Protein AF-A0A7V5CLP5-F1 (afdb_monomer_lite)

pLDDT: mean 84.76, std 14.74, range [39.03, 96.88]

Radius of gyration: 20.84 Å; chains: 1; bounding box: 80×35×47 Å

Secondary structure (DSSP, 8-state):
-HHHHHHHHHHHHHHHHHHHHHHT-HHHHHHHHHHHHHHHHHHHHHHHHHHHSS--SSGGG--TTT-S-GGGGS-TT------S-SSEE-PPPTT--TTSEEEEEEEE-SSTTSPPEEEEEETTS-EEEEPPP-------------

Sequence (146 aa):
MKGCLITTAVLIGLFMGMTIWLARVPSVRDTMRCKTNMEEIGGALNRYSDVNGCYPANLESLKKDYLEDLSVLRCPLDKSTENSPSYIYHCPKENAKDTDVILECDRHRLYSGMPVSMLVLLKNGKFKVINPPHRKTARAPEKSLQ

Structure (mmCIF, N/CA/C/O backbone):
data_AF-A0A7V5CLP5-F1
#
_entry.id   AF-A0A7V5CLP5-F1
#
loop_
_atom_site.group_PDB
_atom_site.id
_atom_site.type_symbol
_atom_site.label_atom_id
_atom_site.label_alt_id
_atom_site.label_comp_id
_atom_site.label_asym_id
_atom_site.label_entity_id
_atom_site.label_seq_id
_atom_site.pdbx_PDB_ins_code
_atom_site.Cartn_x
_atom_site.Cartn_y
_atom_site.Cartn_z
_atom_site.occupancy
_atom_site.B_iso_or_equiv
_atom_site.auth_seq_id
_atom_site.auth_comp_id
_atom_site.auth_asym_id
_atom_site.auth_atom_id
_atom_site.pdbx_PDB_model_num
ATOM 1 N N . MET A 1 1 ? 48.444 -2.732 -17.613 1.00 62.50 1 MET A N 1
ATOM 2 C CA . MET A 1 1 ? 47.5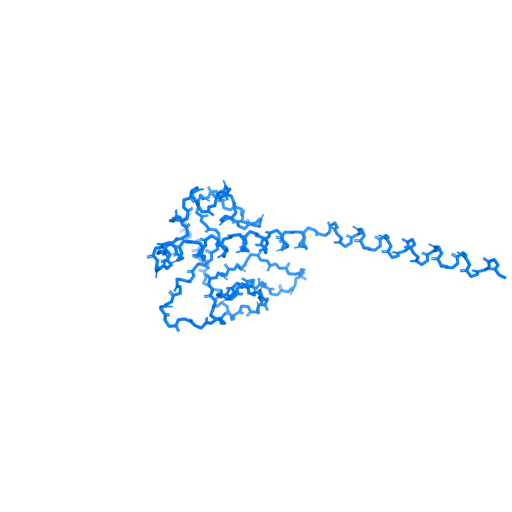15 -1.907 -16.797 1.00 62.50 1 MET A CA 1
ATOM 3 C C . MET A 1 1 ? 46.355 -1.282 -17.584 1.00 62.50 1 MET A C 1
ATOM 5 O O . MET A 1 1 ? 45.291 -1.139 -17.004 1.00 62.50 1 MET A O 1
ATOM 9 N N . LYS A 1 2 ? 46.483 -0.967 -18.886 1.00 73.31 2 LYS A N 1
ATOM 10 C CA . LYS A 1 2 ? 45.394 -0.348 -19.680 1.00 73.31 2 LYS A CA 1
ATOM 11 C C . LYS A 1 2 ? 44.160 -1.247 -19.908 1.00 73.31 2 LYS A C 1
ATOM 13 O O . LYS A 1 2 ? 43.048 -0.741 -19.937 1.00 73.31 2 LYS A O 1
ATOM 18 N N . GLY A 1 3 ? 44.340 -2.569 -20.000 1.00 76.12 3 GLY A N 1
ATOM 19 C CA . GLY A 1 3 ? 43.232 -3.512 -20.231 1.00 76.12 3 GLY A CA 1
ATOM 20 C C . GLY A 1 3 ? 42.200 -3.577 -19.096 1.00 76.12 3 GLY A C 1
ATOM 21 O O . GLY A 1 3 ? 41.012 -3.657 -19.372 1.00 76.12 3 GLY A O 1
ATOM 22 N N . CYS A 1 4 ? 42.636 -3.455 -17.835 1.00 85.69 4 CYS A N 1
ATOM 23 C CA . CYS A 1 4 ? 41.749 -3.530 -16.666 1.00 85.69 4 CYS A CA 1
ATOM 24 C C . CYS A 1 4 ? 40.776 -2.336 -16.588 1.00 85.69 4 CYS A C 1
ATOM 26 O O . CYS A 1 4 ? 39.615 -2.488 -16.218 1.00 85.69 4 CYS A O 1
ATOM 28 N N . LEU A 1 5 ? 41.238 -1.153 -17.005 1.00 87.50 5 LEU A N 1
ATOM 29 C CA . LEU A 1 5 ? 40.474 0.097 -16.954 1.00 87.50 5 LEU A CA 1
ATOM 30 C C . LEU A 1 5 ? 39.357 0.137 -18.011 1.00 87.50 5 LEU A C 1
ATOM 32 O O . LEU A 1 5 ? 38.277 0.668 -17.770 1.00 87.50 5 LEU A O 1
ATOM 36 N N . ILE A 1 6 ? 39.599 -0.474 -19.173 1.00 90.12 6 ILE A N 1
ATOM 37 C CA . ILE A 1 6 ? 38.592 -0.591 -20.234 1.00 90.12 6 ILE A CA 1
ATOM 38 C C . ILE A 1 6 ? 37.502 -1.580 -19.809 1.00 90.12 6 ILE A C 1
ATOM 40 O O . ILE A 1 6 ? 36.316 -1.282 -19.937 1.00 90.12 6 ILE A O 1
ATOM 44 N N . THR A 1 7 ? 37.882 -2.731 -19.244 1.00 91.50 7 THR A N 1
ATOM 45 C CA . THR A 1 7 ? 36.909 -3.732 -18.787 1.00 91.50 7 THR A CA 1
ATOM 46 C C . THR A 1 7 ? 36.011 -3.209 -17.670 1.00 91.50 7 THR A C 1
ATOM 48 O O . THR A 1 7 ? 34.805 -3.440 -17.712 1.00 91.50 7 THR A O 1
ATOM 51 N N . THR A 1 8 ? 36.547 -2.457 -16.703 1.00 92.88 8 THR A N 1
ATOM 52 C CA . THR A 1 8 ? 35.726 -1.879 -15.628 1.00 92.88 8 THR A CA 1
ATOM 53 C C . THR A 1 8 ? 34.760 -0.822 -16.151 1.00 92.88 8 THR A C 1
ATOM 55 O O . THR A 1 8 ? 33.591 -0.848 -15.777 1.00 92.88 8 THR A O 1
ATOM 58 N N . ALA A 1 9 ? 35.197 0.054 -17.060 1.00 93.81 9 ALA A N 1
ATOM 59 C CA . ALA A 1 9 ? 34.320 1.059 -17.662 1.00 93.81 9 ALA A CA 1
ATOM 60 C C . ALA A 1 9 ? 33.146 0.424 -18.432 1.00 93.81 9 ALA A C 1
ATOM 62 O O . ALA A 1 9 ? 32.005 0.864 -18.287 1.00 93.81 9 ALA A O 1
ATOM 63 N N . VAL A 1 10 ? 33.401 -0.647 -19.194 1.00 94.69 10 VAL A N 1
ATOM 64 C CA . VAL A 1 10 ? 32.349 -1.380 -19.920 1.00 94.69 10 VAL A CA 1
ATOM 65 C C . VAL A 1 10 ? 31.375 -2.061 -18.956 1.00 94.69 10 VAL A C 1
ATOM 67 O O . VAL A 1 10 ? 30.165 -1.950 -19.142 1.00 94.69 10 VAL A O 1
ATOM 70 N N . LEU A 1 11 ? 31.872 -2.713 -17.899 1.00 94.69 11 LEU A N 1
ATOM 71 C CA . LEU A 1 11 ? 31.016 -3.359 -16.896 1.00 94.69 11 LEU A CA 1
ATOM 72 C C . LEU A 1 11 ? 30.118 -2.350 -16.172 1.00 94.69 11 LEU A C 1
ATOM 74 O O . LEU A 1 11 ? 28.927 -2.603 -15.995 1.00 94.69 11 LEU A O 1
ATOM 78 N N . ILE A 1 12 ? 30.664 -1.188 -15.807 1.00 94.50 12 ILE A N 1
ATOM 79 C CA . ILE A 1 12 ? 29.898 -0.104 -15.183 1.00 94.50 12 ILE A CA 1
ATOM 80 C C . ILE A 1 12 ? 28.832 0.422 -16.152 1.00 94.50 12 ILE A C 1
ATOM 82 O O . ILE A 1 12 ? 27.677 0.573 -15.759 1.00 94.50 12 ILE A O 1
ATOM 86 N N . GLY A 1 13 ? 29.187 0.646 -17.422 1.00 95.06 13 GLY A N 1
ATOM 87 C CA . GLY A 1 13 ? 28.245 1.100 -18.447 1.00 95.06 13 GLY A CA 1
ATOM 88 C C . GLY A 1 13 ? 27.093 0.117 -18.678 1.00 95.06 13 GLY A C 1
ATOM 89 O O . GLY A 1 13 ? 25.935 0.530 -18.728 1.00 95.06 13 GLY A O 1
ATOM 90 N N . LEU A 1 14 ? 27.385 -1.187 -18.742 1.00 94.44 14 LEU A N 1
ATOM 91 C CA . LEU A 1 14 ? 26.364 -2.234 -18.862 1.00 94.44 14 LEU A CA 1
ATOM 92 C C . LEU A 1 14 ? 25.453 -2.287 -17.630 1.00 94.44 14 LEU A C 1
ATOM 94 O O . LEU A 1 14 ? 24.233 -2.372 -17.774 1.00 94.44 14 LEU A O 1
ATOM 98 N N . PHE A 1 15 ? 26.021 -2.183 -16.427 1.00 94.44 15 PHE A N 1
ATOM 99 C CA . PHE A 1 15 ? 25.249 -2.169 -15.184 1.00 94.44 15 PHE A CA 1
ATOM 100 C C . PHE A 1 15 ? 24.339 -0.932 -15.080 1.00 94.44 15 PHE A C 1
ATOM 102 O O . PHE A 1 15 ? 23.153 -1.051 -14.761 1.00 94.44 15 PHE A O 1
ATOM 109 N N . MET A 1 16 ? 24.852 0.257 -15.414 1.00 93.06 16 MET A N 1
ATOM 110 C CA . MET A 1 16 ? 24.049 1.485 -15.486 1.00 93.06 16 MET A CA 1
ATOM 111 C C . MET A 1 16 ? 22.944 1.375 -16.548 1.00 93.06 16 MET A C 1
ATOM 113 O O . MET A 1 16 ? 21.797 1.727 -16.282 1.00 93.06 16 MET A O 1
ATOM 117 N N . GLY A 1 17 ? 23.245 0.827 -17.729 1.00 92.00 17 GLY A N 1
ATOM 118 C CA . GLY A 1 17 ? 22.243 0.599 -18.774 1.00 92.00 17 GLY A CA 1
ATOM 119 C C . GLY A 1 17 ? 21.127 -0.352 -18.329 1.00 92.00 17 GLY A C 1
ATOM 120 O O . GLY A 1 17 ? 19.946 -0.051 -18.513 1.00 92.00 17 GLY A O 1
ATOM 121 N N . MET A 1 18 ? 21.487 -1.465 -17.680 1.00 88.19 18 MET A N 1
ATOM 122 C CA . MET A 1 18 ? 20.534 -2.456 -17.169 1.00 88.19 18 MET A CA 1
ATOM 123 C C . MET A 1 18 ? 19.631 -1.879 -16.072 1.00 88.19 18 MET A C 1
ATOM 125 O O . MET A 1 18 ? 18.416 -2.069 -16.110 1.00 88.19 18 MET A O 1
ATOM 129 N N . THR A 1 19 ? 20.195 -1.143 -15.112 1.00 84.56 19 THR A N 1
ATOM 130 C CA . THR A 1 19 ? 19.413 -0.522 -14.028 1.00 84.56 19 THR A CA 1
ATOM 131 C C . THR A 1 19 ? 18.443 0.540 -14.550 1.00 84.56 19 THR A C 1
ATOM 133 O O . THR A 1 19 ? 17.278 0.550 -14.149 1.00 84.56 19 THR A O 1
ATOM 136 N N . ILE A 1 20 ? 18.866 1.372 -15.510 1.00 84.50 20 ILE A N 1
ATOM 137 C CA . ILE A 1 20 ? 17.990 2.355 -16.168 1.00 84.50 20 ILE A CA 1
ATOM 138 C C . ILE A 1 20 ? 16.854 1.660 -16.930 1.00 84.50 20 ILE A C 1
ATOM 140 O O . ILE A 1 20 ? 15.713 2.126 -16.893 1.00 84.50 20 ILE A O 1
ATOM 144 N N . TRP A 1 21 ? 17.142 0.551 -17.615 1.00 81.56 21 TRP A N 1
ATOM 145 C CA . TRP A 1 21 ? 16.125 -0.222 -18.329 1.00 81.56 21 TRP A CA 1
ATOM 146 C C . TRP A 1 21 ? 15.080 -0.810 -17.369 1.00 81.56 21 TRP A C 1
ATOM 148 O O . TRP A 1 21 ? 13.882 -0.635 -17.595 1.00 81.56 21 TRP A O 1
ATOM 158 N N . LEU A 1 22 ? 15.512 -1.402 -16.248 1.00 76.50 22 LEU A N 1
ATOM 159 C CA . LEU A 1 22 ? 14.612 -1.931 -15.214 1.00 76.50 22 LEU A CA 1
ATOM 160 C C . LEU A 1 22 ? 13.734 -0.841 -14.581 1.00 76.50 22 LEU A C 1
ATOM 162 O O . LEU A 1 22 ? 12.539 -1.056 -14.384 1.00 76.50 22 LEU A O 1
ATOM 166 N N . ALA A 1 23 ? 14.287 0.347 -14.322 1.00 71.31 23 ALA A N 1
ATOM 167 C CA . ALA A 1 23 ? 13.534 1.474 -13.766 1.00 71.31 23 ALA A CA 1
ATOM 168 C C . ALA A 1 23 ? 12.419 1.986 -14.701 1.00 71.31 23 ALA A C 1
ATOM 170 O O . ALA A 1 23 ? 11.466 2.618 -14.243 1.00 71.31 23 ALA A O 1
ATOM 171 N N . ARG A 1 24 ? 12.511 1.710 -16.010 1.00 73.06 24 ARG A N 1
ATOM 172 C CA . ARG A 1 24 ? 11.484 2.082 -16.994 1.00 73.06 24 ARG A CA 1
ATOM 173 C C . ARG A 1 24 ? 10.381 1.043 -17.176 1.00 73.06 24 ARG A C 1
ATOM 175 O O . ARG A 1 24 ? 9.436 1.320 -17.912 1.00 73.06 24 ARG A O 1
ATOM 182 N N . VAL A 1 25 ? 10.449 -0.109 -16.508 1.00 76.19 25 VAL A N 1
ATOM 183 C CA . VAL A 1 25 ? 9.390 -1.125 -16.577 1.00 76.19 25 VAL A CA 1
ATOM 184 C C . VAL A 1 25 ? 8.138 -0.603 -15.847 1.00 76.19 25 VAL A C 1
ATOM 186 O O . VAL A 1 25 ? 8.180 -0.433 -14.625 1.00 76.19 25 VAL A O 1
ATOM 189 N N . PRO A 1 26 ? 7.003 -0.376 -16.544 1.00 75.12 26 PRO A N 1
ATOM 190 C CA . PRO A 1 26 ? 5.810 0.231 -15.943 1.00 75.12 26 PRO A CA 1
ATOM 191 C C . PRO A 1 26 ? 5.281 -0.549 -14.735 1.00 75.12 26 PRO A C 1
ATOM 193 O O . PRO A 1 26 ? 4.966 0.047 -13.712 1.00 75.12 26 PRO A O 1
ATOM 196 N N . SER A 1 27 ? 5.301 -1.886 -14.810 1.00 78.25 27 SER A N 1
ATOM 197 C CA . SER A 1 27 ? 4.833 -2.769 -13.730 1.00 78.25 27 SER A CA 1
ATOM 198 C C . SER A 1 27 ? 5.562 -2.529 -12.399 1.00 78.25 27 SER A C 1
ATOM 200 O O . SER A 1 27 ? 4.929 -2.498 -11.341 1.00 78.25 27 SER A O 1
ATOM 202 N N . VAL A 1 28 ? 6.878 -2.283 -12.436 1.00 79.44 28 VAL A N 1
ATOM 203 C CA . VAL A 1 28 ? 7.669 -2.003 -11.226 1.00 79.44 28 VAL A CA 1
ATOM 204 C C . VAL A 1 28 ? 7.280 -0.648 -10.644 1.00 79.44 28 VAL A C 1
ATOM 206 O O . VAL A 1 28 ? 7.020 -0.543 -9.446 1.00 79.44 28 VAL A O 1
ATOM 209 N N . ARG A 1 29 ? 7.182 0.382 -11.491 1.00 84.56 29 ARG A N 1
ATOM 210 C CA . ARG A 1 29 ? 6.816 1.737 -11.064 1.00 84.56 29 ARG A CA 1
ATOM 211 C C . ARG A 1 29 ? 5.418 1.786 -10.451 1.00 84.56 29 ARG A C 1
ATOM 213 O O . ARG A 1 29 ? 5.244 2.386 -9.393 1.00 84.56 29 ARG A O 1
ATOM 220 N N . ASP A 1 30 ? 4.443 1.144 -11.084 1.00 88.31 30 ASP A N 1
ATOM 221 C CA . ASP A 1 30 ? 3.054 1.162 -10.622 1.00 88.31 30 ASP A CA 1
ATOM 222 C C . ASP A 1 30 ? 2.902 0.385 -9.306 1.00 88.31 30 ASP A C 1
ATOM 224 O O . ASP A 1 30 ? 2.176 0.815 -8.412 1.00 88.31 30 ASP A O 1
ATOM 228 N N . THR A 1 31 ? 3.648 -0.713 -9.144 1.00 88.56 31 THR A N 1
ATOM 229 C CA . THR A 1 31 ? 3.721 -1.480 -7.888 1.00 88.56 31 THR A CA 1
ATOM 230 C C . THR A 1 31 ? 4.352 -0.667 -6.762 1.00 88.56 31 THR A C 1
ATOM 232 O O . THR A 1 31 ? 3.808 -0.623 -5.660 1.00 88.56 31 THR A O 1
ATOM 235 N N . MET A 1 32 ? 5.464 0.022 -7.032 1.00 89.75 32 MET A N 1
ATOM 236 C CA . MET A 1 32 ? 6.109 0.893 -6.046 1.00 89.75 32 MET A CA 1
ATOM 237 C C . MET A 1 32 ? 5.196 2.047 -5.635 1.00 89.75 32 MET A C 1
ATOM 239 O O . MET A 1 32 ? 5.057 2.317 -4.447 1.00 89.75 32 MET A O 1
ATOM 243 N N . ARG A 1 33 ? 4.510 2.676 -6.594 1.00 92.62 33 ARG A N 1
ATOM 244 C CA . ARG A 1 33 ? 3.556 3.746 -6.294 1.00 92.62 33 ARG A CA 1
ATOM 245 C C . ARG A 1 33 ? 2.356 3.236 -5.497 1.00 92.62 33 ARG A C 1
ATOM 247 O O . ARG A 1 33 ? 1.959 3.880 -4.537 1.00 92.62 33 ARG A O 1
ATOM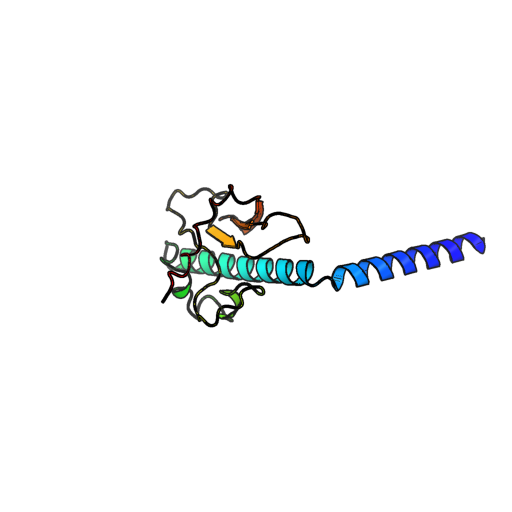 254 N N . CYS A 1 34 ? 1.821 2.062 -5.835 1.00 94.25 34 CYS A N 1
ATOM 255 C CA . CYS A 1 34 ? 0.773 1.423 -5.039 1.00 94.25 34 CYS A CA 1
ATOM 256 C C . CYS A 1 34 ? 1.233 1.166 -3.600 1.00 94.25 34 CYS A C 1
ATOM 258 O O . CYS A 1 34 ? 0.482 1.416 -2.663 1.00 94.25 34 CYS A O 1
ATOM 260 N N . LYS A 1 35 ? 2.471 0.694 -3.418 1.00 94.31 35 LYS A N 1
ATOM 261 C CA . LYS A 1 35 ? 3.054 0.483 -2.092 1.00 94.31 35 LYS A CA 1
ATOM 262 C C . LYS A 1 35 ? 3.131 1.793 -1.302 1.00 94.31 35 LYS A C 1
ATOM 264 O O . LYS A 1 35 ? 2.670 1.821 -0.170 1.00 94.31 35 LYS A O 1
ATOM 269 N N . THR A 1 36 ? 3.651 2.865 -1.901 1.00 95.19 36 THR A N 1
ATOM 270 C CA . THR A 1 36 ? 3.724 4.186 -1.254 1.00 95.19 36 THR A CA 1
ATOM 271 C C . THR A 1 36 ? 2.339 4.717 -0.884 1.00 95.19 36 THR A C 1
ATOM 273 O O . THR A 1 36 ? 2.142 5.159 0.241 1.00 95.19 36 THR A O 1
ATOM 276 N N . ASN A 1 37 ? 1.353 4.589 -1.777 1.00 95.88 37 ASN A N 1
ATOM 277 C CA . ASN A 1 37 ? -0.030 4.959 -1.472 1.00 95.88 37 ASN A CA 1
ATOM 278 C C . ASN A 1 37 ? -0.563 4.165 -0.263 1.00 95.88 37 ASN A C 1
ATOM 280 O O . ASN A 1 37 ? -1.140 4.739 0.654 1.00 95.88 37 ASN A O 1
ATOM 284 N N . MET A 1 38 ? -0.334 2.848 -0.218 1.00 96.88 38 MET A N 1
ATOM 285 C CA . MET A 1 38 ? -0.731 2.016 0.926 1.00 96.88 38 MET A CA 1
ATOM 286 C C . MET A 1 38 ? 0.009 2.402 2.219 1.00 96.88 38 MET A C 1
ATOM 288 O O . MET A 1 38 ? -0.610 2.383 3.279 1.00 96.88 38 MET A O 1
ATOM 292 N N . GLU A 1 39 ? 1.297 2.768 2.157 1.00 96.19 39 GLU A N 1
ATOM 293 C CA . GLU A 1 39 ? 2.069 3.277 3.310 1.00 96.19 39 GLU A CA 1
ATOM 294 C C . GLU A 1 39 ? 1.434 4.545 3.879 1.00 96.19 39 GLU A C 1
ATOM 296 O O . GLU A 1 39 ? 1.253 4.659 5.093 1.00 96.19 39 GLU A O 1
ATOM 301 N N . GLU A 1 40 ? 1.051 5.469 3.003 1.00 95.81 40 GLU A N 1
ATOM 302 C CA . GLU A 1 40 ? 0.420 6.726 3.388 1.00 95.81 40 GLU A CA 1
ATOM 303 C C . GLU A 1 40 ? -0.945 6.500 4.046 1.00 95.81 40 GLU A C 1
ATOM 305 O O . GLU A 1 40 ? -1.203 7.038 5.128 1.00 95.81 40 GLU A O 1
ATOM 310 N N . ILE A 1 41 ? -1.776 5.627 3.462 1.00 96.69 41 ILE A N 1
ATOM 311 C CA . ILE A 1 41 ? -3.058 5.220 4.056 1.00 96.69 41 ILE A CA 1
ATOM 312 C C . ILE A 1 41 ? -2.828 4.554 5.415 1.00 96.69 41 ILE A C 1
ATOM 314 O O . ILE A 1 41 ? -3.509 4.887 6.380 1.00 96.69 41 ILE A O 1
ATOM 318 N N . GLY A 1 42 ? -1.856 3.644 5.526 1.00 96.19 42 GLY A N 1
ATOM 319 C CA . GLY A 1 42 ? -1.505 2.995 6.791 1.00 96.19 42 GLY A CA 1
ATOM 320 C C . GLY A 1 42 ? -1.100 3.993 7.875 1.00 96.19 42 GLY A C 1
ATOM 321 O O . GLY A 1 42 ? -1.566 3.911 9.011 1.00 96.19 42 GLY A O 1
ATOM 322 N N . GLY A 1 43 ? -0.284 4.983 7.512 1.00 95.25 43 GLY A N 1
ATOM 323 C CA . GLY A 1 43 ? 0.082 6.079 8.404 1.00 95.25 43 GLY A CA 1
ATOM 324 C C . GLY A 1 43 ? -1.126 6.917 8.826 1.00 95.25 43 GLY A C 1
ATOM 325 O O . GLY A 1 43 ? -1.259 7.243 10.004 1.00 95.25 43 GLY A O 1
ATOM 326 N N . ALA A 1 44 ? -2.028 7.229 7.894 1.00 96.25 44 ALA A N 1
ATOM 327 C CA . ALA A 1 44 ? -3.259 7.965 8.177 1.00 96.25 44 ALA A CA 1
ATOM 328 C C . ALA A 1 44 ? -4.205 7.190 9.104 1.00 96.25 44 ALA A C 1
ATOM 330 O O . ALA A 1 44 ? -4.748 7.773 10.039 1.00 96.25 44 ALA A O 1
ATOM 331 N N . LEU A 1 45 ? -4.344 5.878 8.900 1.00 96.25 45 LEU A N 1
ATOM 332 C CA . LEU A 1 45 ? -5.113 4.985 9.769 1.00 96.25 45 LEU A CA 1
ATOM 333 C C . LEU A 1 45 ? -4.561 4.969 11.198 1.00 96.25 45 LEU A C 1
ATOM 335 O O . LEU A 1 45 ? -5.338 5.044 12.147 1.00 96.25 45 LEU A O 1
ATOM 339 N N . ASN A 1 46 ? -3.236 4.908 11.353 1.00 94.12 46 ASN A N 1
ATOM 340 C CA . ASN A 1 46 ? -2.606 4.949 12.672 1.00 94.12 46 ASN A CA 1
ATOM 341 C C . ASN A 1 46 ? -2.829 6.303 13.353 1.00 94.12 46 ASN A C 1
ATOM 343 O O . ASN A 1 46 ? -3.341 6.328 14.465 1.00 94.12 46 ASN A O 1
ATOM 347 N N . ARG A 1 47 ? -2.592 7.423 12.652 1.00 94.62 47 ARG A N 1
ATOM 348 C CA . ARG A 1 47 ? -2.881 8.767 13.189 1.00 94.62 47 ARG A CA 1
ATOM 349 C C . ARG A 1 47 ? -4.348 8.928 13.592 1.00 94.62 47 ARG A C 1
ATOM 351 O O . ARG A 1 47 ? -4.638 9.524 14.624 1.00 94.62 47 ARG A O 1
ATOM 358 N N . TYR A 1 48 ? -5.272 8.396 12.793 1.00 95.00 48 TYR A N 1
ATOM 359 C CA . TYR A 1 48 ? -6.695 8.398 13.124 1.00 95.00 48 TYR A CA 1
ATOM 360 C C . TYR A 1 48 ? -6.958 7.616 14.414 1.00 95.00 48 TYR A C 1
ATOM 362 O O . TYR A 1 48 ? -7.641 8.122 15.305 1.00 95.00 48 TYR A O 1
ATOM 370 N N . SER A 1 49 ? -6.401 6.409 14.535 1.00 93.25 49 SER A N 1
ATOM 371 C CA . SER A 1 49 ? -6.561 5.577 15.729 1.00 93.25 49 SER A CA 1
ATOM 372 C C . SER A 1 49 ? -5.941 6.211 16.973 1.00 93.25 49 SER A C 1
ATOM 374 O O . SER A 1 49 ? -6.527 6.103 18.046 1.00 93.25 49 SER A O 1
ATOM 376 N N . ASP A 1 50 ? -4.805 6.894 16.843 1.00 92.94 50 ASP A N 1
ATOM 377 C CA . ASP A 1 50 ? -4.132 7.562 17.962 1.00 92.94 50 ASP A CA 1
ATOM 378 C C . ASP A 1 50 ? -4.991 8.695 18.549 1.00 92.94 50 ASP A C 1
ATOM 380 O O . ASP A 1 50 ? -4.991 8.917 19.758 1.00 92.94 50 ASP A O 1
ATOM 384 N N . VAL A 1 51 ? -5.759 9.393 17.702 1.00 94.06 51 VAL A N 1
ATOM 385 C CA . VAL A 1 51 ? -6.637 10.501 18.115 1.00 94.06 51 VAL A CA 1
ATOM 386 C C . VAL A 1 51 ? -8.000 10.008 18.606 1.00 94.06 51 VAL A C 1
ATOM 388 O O . VAL A 1 51 ? -8.530 10.538 19.581 1.00 94.06 51 VAL A O 1
ATOM 391 N N . ASN A 1 52 ? -8.590 9.015 17.936 1.00 93.62 52 ASN A N 1
ATOM 392 C CA . ASN A 1 52 ? -9.975 8.591 18.187 1.00 93.62 52 ASN A CA 1
ATOM 393 C C . ASN A 1 52 ? -10.080 7.350 19.089 1.00 93.62 52 ASN A C 1
ATOM 395 O O . ASN A 1 52 ? -11.177 6.982 19.500 1.00 93.62 52 ASN A O 1
ATOM 399 N N . GLY A 1 53 ? -8.962 6.679 19.379 1.00 92.31 53 GLY A N 1
ATOM 400 C CA . GLY A 1 53 ? -8.918 5.422 20.131 1.00 92.31 53 GLY A CA 1
ATOM 401 C C . GLY A 1 53 ? -9.395 4.195 19.344 1.00 92.31 53 GLY A C 1
ATOM 402 O O . GLY A 1 53 ? -9.305 3.077 19.845 1.00 92.31 53 GLY A O 1
ATOM 403 N N . CYS A 1 54 ? -9.883 4.376 18.116 1.00 93.44 54 CYS A N 1
ATOM 404 C CA . CYS A 1 54 ? -10.327 3.301 17.238 1.00 93.44 54 CYS A CA 1
ATOM 405 C C . CYS A 1 54 ? -9.981 3.596 15.775 1.00 93.44 54 CYS A C 1
ATOM 407 O O . CYS A 1 54 ? -9.853 4.748 15.360 1.00 93.44 54 CYS A O 1
ATOM 409 N N . TYR A 1 55 ? -9.845 2.537 14.979 1.00 94.88 55 TYR A N 1
ATOM 410 C CA . TYR A 1 55 ? -9.696 2.659 13.533 1.00 94.88 55 TYR A CA 1
ATOM 411 C C . TYR A 1 55 ? -11.025 3.074 12.880 1.00 94.88 55 TYR A C 1
ATOM 413 O O . TYR A 1 55 ? -12.095 2.730 13.391 1.00 94.88 55 TYR A O 1
ATOM 421 N N . PRO A 1 56 ? -10.990 3.788 11.740 1.00 95.00 56 PRO A N 1
ATOM 422 C CA . PRO A 1 56 ? -12.211 4.218 11.077 1.00 95.00 56 PRO A CA 1
ATOM 423 C C . PRO A 1 56 ? -13.003 3.023 10.532 1.00 95.00 56 PRO A C 1
ATOM 425 O O . PRO A 1 56 ? -12.450 1.968 10.221 1.00 95.00 56 PRO A O 1
ATOM 428 N N . ALA A 1 57 ? -14.314 3.201 10.357 1.00 94.44 57 ALA A N 1
ATOM 429 C CA . ALA A 1 57 ? -15.175 2.162 9.787 1.00 94.44 57 ALA A CA 1
ATOM 430 C C . ALA A 1 57 ? -14.889 1.904 8.294 1.00 94.44 57 ALA A C 1
ATOM 432 O O . ALA A 1 57 ? -15.121 0.804 7.796 1.00 94.44 57 ALA A O 1
ATOM 433 N N . ASN A 1 58 ? -14.405 2.919 7.576 1.00 94.38 58 ASN A N 1
ATOM 434 C CA . ASN A 1 58 ? -14.104 2.871 6.148 1.00 94.38 58 ASN A CA 1
ATOM 435 C C . ASN A 1 58 ? -12.981 3.861 5.789 1.00 94.38 58 ASN A C 1
ATOM 437 O O . ASN A 1 58 ? -12.637 4.735 6.588 1.00 94.38 58 ASN A O 1
ATOM 441 N N . LEU A 1 59 ? -12.395 3.718 4.598 1.00 93.94 59 LEU A N 1
ATOM 442 C CA . LEU A 1 59 ? -11.272 4.562 4.171 1.00 93.94 59 LEU A CA 1
ATOM 443 C C . LEU A 1 59 ? -11.702 5.987 3.824 1.00 93.94 59 LEU A C 1
ATOM 445 O O . LEU A 1 59 ? -10.914 6.911 3.976 1.00 93.94 59 LEU A O 1
ATOM 449 N N . GLU A 1 60 ? -12.950 6.192 3.417 1.00 90.81 60 GLU A N 1
ATOM 450 C CA . GLU A 1 60 ? -13.521 7.506 3.110 1.00 90.81 60 GLU A CA 1
ATOM 451 C C . GLU A 1 60 ? -13.626 8.401 4.354 1.00 90.81 60 GLU A C 1
ATOM 453 O O . GLU A 1 60 ? -13.682 9.626 4.247 1.00 90.81 60 GLU A O 1
ATOM 458 N N . SER A 1 61 ? -13.614 7.800 5.547 1.00 90.19 61 SER A N 1
ATOM 459 C CA . SER A 1 61 ? -13.551 8.521 6.822 1.00 90.19 61 SER A CA 1
ATOM 460 C C . SER A 1 61 ? -12.185 9.168 7.070 1.00 90.19 61 SER A C 1
ATOM 462 O O . SER A 1 61 ? -12.087 10.063 7.915 1.00 90.19 61 SER A O 1
ATOM 464 N N . LEU A 1 62 ? -11.143 8.764 6.332 1.00 89.19 62 LEU A N 1
ATOM 465 C CA . LEU A 1 62 ? -9.864 9.469 6.285 1.00 89.19 62 LEU A CA 1
ATOM 466 C C . LEU A 1 62 ? -10.060 10.758 5.477 1.00 89.19 62 LEU A C 1
ATOM 468 O O . LEU A 1 62 ? -9.786 10.835 4.281 1.00 89.19 62 LEU A O 1
ATOM 472 N N . LYS A 1 63 ? -10.608 11.776 6.146 1.00 78.88 63 LYS A N 1
ATOM 473 C CA . LYS A 1 63 ? -10.768 13.128 5.603 1.00 78.88 63 LYS A CA 1
ATOM 474 C C . LYS A 1 63 ? -9.403 13.741 5.270 1.00 78.88 63 LYS A C 1
ATOM 476 O O . LYS A 1 63 ? -8.354 13.220 5.655 1.00 78.88 63 LYS A O 1
ATOM 481 N N . LYS A 1 64 ? -9.442 14.927 4.653 1.00 76.00 64 LYS A N 1
ATOM 482 C CA . LYS A 1 64 ? -8.258 15.766 4.401 1.00 76.00 64 LYS A CA 1
ATOM 483 C C . LYS A 1 64 ? -7.384 16.018 5.639 1.00 76.00 64 LYS A C 1
ATOM 485 O O . LYS A 1 64 ? -6.212 16.329 5.500 1.00 76.00 64 LYS A O 1
ATOM 490 N N . ASP A 1 65 ? -7.942 15.848 6.835 1.00 83.38 65 ASP A N 1
ATOM 491 C CA . ASP A 1 65 ? -7.229 15.997 8.106 1.00 83.38 65 ASP A CA 1
ATOM 492 C C . ASP A 1 65 ? -6.163 14.905 8.332 1.00 83.38 65 ASP A C 1
ATOM 494 O O . ASP A 1 65 ? -5.220 15.115 9.091 1.00 83.38 65 ASP A O 1
ATOM 498 N N . TYR A 1 66 ? -6.295 13.741 7.683 1.00 90.00 66 TYR A N 1
ATOM 499 C CA . TYR A 1 66 ? -5.361 12.615 7.825 1.00 90.00 66 TYR A CA 1
ATOM 500 C C . TYR A 1 66 ? -4.635 12.256 6.525 1.00 90.00 66 TYR A C 1
ATOM 502 O O . TYR A 1 66 ? -3.554 11.665 6.597 1.00 90.00 66 TYR A O 1
ATOM 510 N N . LEU A 1 67 ? -5.207 12.606 5.368 1.00 92.06 67 LEU A N 1
ATOM 511 C CA . LEU A 1 67 ? -4.634 12.405 4.035 1.00 92.06 67 LEU A CA 1
ATOM 512 C C . LEU A 1 67 ? -4.619 13.727 3.266 1.00 92.06 67 LEU A C 1
ATOM 514 O O . LEU A 1 67 ? -5.676 14.295 3.001 1.00 92.06 67 LEU A O 1
ATOM 518 N N . GLU A 1 68 ? -3.439 14.192 2.862 1.00 89.88 68 GLU A N 1
ATOM 519 C CA . GLU A 1 68 ? -3.312 15.431 2.083 1.00 89.88 68 GLU A CA 1
ATOM 520 C C . GLU A 1 68 ? -3.886 15.264 0.669 1.00 89.88 68 GLU A C 1
ATOM 522 O O . GLU A 1 68 ? -4.595 16.141 0.164 1.00 89.88 68 GLU A O 1
ATOM 527 N N . ASP A 1 69 ? -3.629 14.107 0.055 1.00 91.31 69 ASP A N 1
ATOM 528 C CA . ASP A 1 69 ? -4.107 13.753 -1.275 1.00 91.31 69 ASP A CA 1
ATOM 529 C C . ASP A 1 69 ? -5.051 12.545 -1.217 1.00 91.31 69 ASP A C 1
ATOM 531 O O . ASP A 1 69 ? -4.642 11.420 -0.958 1.00 91.31 69 ASP A O 1
ATOM 535 N N . LEU A 1 70 ? -6.335 12.747 -1.527 1.00 90.62 70 LEU A N 1
ATOM 536 C CA . LEU A 1 70 ? -7.314 11.654 -1.581 1.00 90.62 70 LEU A CA 1
ATOM 537 C C . LEU A 1 70 ? -7.089 10.706 -2.771 1.00 90.62 70 LEU A C 1
ATOM 539 O O . LEU A 1 70 ? -7.633 9.600 -2.777 1.00 90.62 70 LEU A O 1
ATOM 543 N N . SER A 1 71 ? -6.278 11.091 -3.764 1.00 90.81 71 SER A N 1
ATOM 544 C CA . SER A 1 71 ? -5.927 10.217 -4.888 1.00 90.81 71 SER A CA 1
ATOM 545 C C . SER A 1 71 ? -5.155 8.972 -4.437 1.00 90.81 71 SER A C 1
ATOM 547 O O . SER A 1 71 ? -5.202 7.939 -5.109 1.00 90.81 71 SER A O 1
ATOM 549 N N . VAL A 1 72 ? -4.523 9.022 -3.257 1.00 94.00 72 VAL A N 1
ATOM 550 C CA . VAL A 1 72 ? -3.773 7.896 -2.685 1.00 94.00 72 VAL A CA 1
ATOM 551 C C . VAL A 1 72 ? -4.675 6.733 -2.307 1.00 94.00 72 VAL A C 1
ATOM 553 O O . VAL A 1 72 ? -4.213 5.599 -2.345 1.00 94.00 72 VAL A O 1
ATOM 556 N N . LEU A 1 73 ? -5.973 6.976 -2.067 1.00 94.44 73 LEU A N 1
ATOM 557 C CA . LEU A 1 73 ? -6.996 5.939 -1.869 1.00 94.44 73 LEU A CA 1
ATOM 558 C C . LEU A 1 73 ? -7.226 5.086 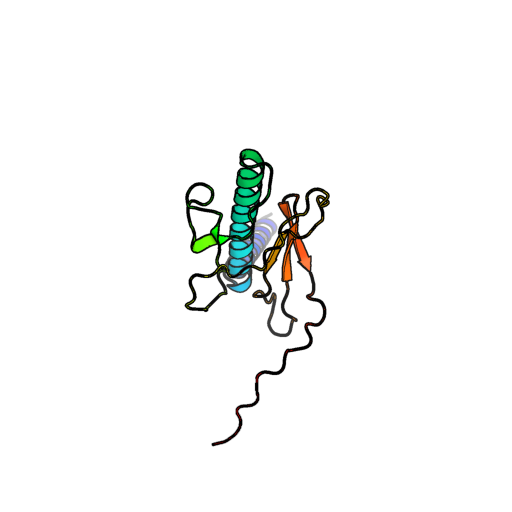-3.119 1.00 94.44 73 LEU A C 1
ATOM 560 O O . LEU A 1 73 ? -7.928 4.074 -3.057 1.00 94.44 73 LEU A O 1
ATOM 564 N N . ARG A 1 74 ? -6.605 5.446 -4.246 1.00 93.94 74 ARG A N 1
ATOM 565 C CA . ARG A 1 74 ? -6.697 4.708 -5.496 1.00 93.94 74 ARG A CA 1
ATOM 566 C C . ARG A 1 74 ? -5.389 4.020 -5.856 1.00 93.94 74 ARG A C 1
ATOM 568 O O . ARG A 1 74 ? -4.286 4.536 -5.661 1.00 93.94 74 ARG A O 1
ATOM 575 N N . CYS A 1 75 ? -5.528 2.818 -6.402 1.00 93.69 75 CYS A N 1
ATOM 576 C CA . CYS A 1 75 ? -4.411 2.083 -6.973 1.00 93.69 75 CYS A CA 1
ATOM 577 C C . CYS A 1 75 ? -4.040 2.724 -8.323 1.00 93.69 75 CYS A C 1
ATOM 579 O O . CYS A 1 75 ? -4.938 2.979 -9.124 1.00 93.69 75 CYS A O 1
ATOM 581 N N . PRO A 1 76 ? -2.748 2.913 -8.649 1.00 92.12 76 PRO A N 1
ATOM 582 C CA . PRO A 1 76 ? -2.322 3.451 -9.948 1.00 92.12 76 PRO A CA 1
ATOM 583 C C . PRO A 1 76 ? -2.787 2.635 -11.165 1.00 92.12 76 PRO A C 1
ATOM 585 O O . PRO A 1 76 ? -2.840 3.156 -12.276 1.00 92.12 76 PRO A O 1
ATOM 588 N N . LEU A 1 77 ? -3.102 1.350 -10.964 1.00 90.62 77 LEU A N 1
ATOM 589 C CA . LEU A 1 77 ? -3.630 0.452 -11.995 1.00 90.62 77 LEU A CA 1
ATOM 590 C C . LEU A 1 77 ? -5.162 0.387 -12.013 1.00 90.62 77 LEU A C 1
ATOM 592 O O . LEU A 1 77 ? -5.734 -0.325 -12.843 1.00 90.62 77 LEU A O 1
ATOM 596 N N . ASP A 1 78 ? -5.843 1.093 -11.111 1.00 90.56 78 ASP A N 1
ATOM 597 C CA . ASP A 1 78 ? -7.291 1.201 -11.158 1.00 90.56 78 ASP A CA 1
ATOM 598 C C . ASP A 1 78 ? -7.726 2.139 -12.287 1.00 90.56 78 ASP A C 1
ATOM 600 O O . ASP A 1 78 ? -7.343 3.303 -12.347 1.00 90.56 78 ASP A O 1
ATOM 604 N N . LYS A 1 79 ? -8.542 1.600 -13.193 1.00 87.38 79 LYS A N 1
ATOM 605 C CA . LYS A 1 79 ? -9.111 2.320 -14.336 1.00 87.38 79 LYS A CA 1
ATOM 606 C C . LYS A 1 79 ? -10.592 2.643 -14.146 1.00 87.38 79 LYS A C 1
ATOM 608 O O . LYS A 1 79 ? -11.221 3.109 -15.093 1.00 87.38 79 LYS A O 1
ATOM 613 N N . SER A 1 80 ? -11.177 2.343 -12.982 1.00 85.94 80 SER A N 1
ATOM 614 C CA . SER A 1 80 ? -12.581 2.665 -12.736 1.00 85.94 80 SER A CA 1
ATOM 615 C C . SER A 1 80 ? -12.781 4.184 -12.728 1.00 85.94 80 SER A C 1
ATOM 617 O O . SER A 1 80 ? -11.911 4.955 -12.321 1.00 85.94 80 SER A O 1
ATOM 619 N N . THR A 1 81 ? -13.944 4.635 -13.176 1.00 80.25 81 THR A N 1
ATOM 620 C CA . THR A 1 81 ? -14.337 6.049 -13.102 1.00 80.25 81 THR A CA 1
ATOM 621 C C . THR A 1 81 ? -14.979 6.401 -11.761 1.00 80.25 81 THR A C 1
ATOM 623 O O . THR A 1 81 ? -15.367 7.543 -11.546 1.00 80.25 81 THR A O 1
ATOM 626 N N . GLU A 1 82 ? -15.115 5.423 -10.866 1.00 81.75 82 GLU A N 1
ATOM 627 C CA . GLU A 1 82 ? -15.694 5.610 -9.542 1.00 81.75 82 GLU A CA 1
ATOM 628 C C . GLU A 1 82 ? -14.694 6.306 -8.616 1.00 81.75 82 GLU A C 1
ATOM 630 O O . GLU A 1 82 ? -13.509 5.977 -8.598 1.00 81.75 82 GLU A O 1
ATOM 635 N N . ASN A 1 83 ? -15.179 7.257 -7.817 1.00 78.56 83 ASN A N 1
ATOM 636 C CA . ASN A 1 83 ? -14.378 7.964 -6.812 1.00 78.56 83 ASN A CA 1
ATOM 637 C C . ASN A 1 83 ? -14.277 7.185 -5.488 1.00 78.56 83 ASN A C 1
ATOM 639 O O . ASN A 1 83 ? -14.145 7.784 -4.424 1.00 78.56 83 ASN A O 1
ATOM 643 N N . SER A 1 84 ? -14.372 5.858 -5.549 1.00 86.50 84 SER A N 1
ATOM 644 C CA . SER A 1 84 ? -14.254 4.961 -4.404 1.00 86.50 84 SER A CA 1
ATOM 645 C C . SER A 1 84 ? -12.800 4.497 -4.215 1.00 86.50 84 SER A C 1
ATOM 647 O O . SER A 1 84 ? -12.024 4.457 -5.180 1.00 86.50 84 SER A O 1
ATOM 649 N N . PRO A 1 85 ? -12.394 4.149 -2.980 1.00 92.69 85 PRO A N 1
ATOM 650 C CA . PRO A 1 85 ? -11.095 3.548 -2.721 1.00 92.69 85 PRO A CA 1
ATOM 651 C C . PRO A 1 85 ? -10.908 2.250 -3.515 1.00 92.69 85 PRO A C 1
ATOM 653 O O . PRO A 1 85 ? -11.788 1.392 -3.558 1.00 92.69 85 PRO A O 1
ATOM 656 N N . SER A 1 86 ? -9.734 2.070 -4.121 1.00 93.81 86 SER A N 1
ATOM 657 C CA . SER A 1 86 ? -9.428 0.861 -4.904 1.00 93.81 86 SER A CA 1
ATOM 658 C C . SER A 1 86 ? -8.968 -0.322 -4.047 1.00 93.81 86 SER A C 1
ATOM 660 O O . SER A 1 86 ? -8.816 -1.422 -4.583 1.00 93.81 86 SER A O 1
ATOM 662 N N . TYR A 1 87 ? -8.674 -0.079 -2.768 1.00 94.81 87 TYR A N 1
ATOM 663 C CA . TYR A 1 87 ? -8.107 -1.043 -1.826 1.00 94.81 87 TYR A CA 1
ATOM 664 C C . TYR A 1 87 ? -9.195 -1.734 -1.014 1.00 94.81 87 TYR A C 1
ATOM 666 O O . TYR A 1 87 ? -10.192 -1.119 -0.639 1.00 94.81 87 TYR A O 1
ATOM 674 N N . ILE A 1 88 ? -8.961 -2.998 -0.672 1.00 95.12 88 ILE A N 1
ATOM 675 C CA . ILE A 1 88 ? -9.802 -3.712 0.287 1.00 95.12 88 ILE A CA 1
ATOM 676 C C . ILE A 1 88 ? -9.290 -3.363 1.682 1.00 95.12 88 ILE A C 1
ATOM 678 O O . ILE A 1 88 ? -8.137 -3.644 2.005 1.00 95.12 88 ILE A O 1
ATOM 682 N N . TYR A 1 89 ? -10.134 -2.727 2.490 1.00 96.56 89 TYR A N 1
ATOM 683 C CA . TYR A 1 89 ? -9.809 -2.348 3.860 1.00 96.56 89 TYR A CA 1
ATOM 684 C C . TYR A 1 89 ? -10.368 -3.351 4.864 1.00 96.56 89 TYR A C 1
ATOM 686 O O . TYR A 1 89 ? -11.547 -3.706 4.825 1.00 96.56 89 TYR A O 1
ATOM 694 N N . HIS A 1 90 ? -9.515 -3.766 5.796 1.00 95.94 90 HIS A N 1
ATOM 695 C CA . HIS A 1 90 ? -9.884 -4.608 6.921 1.00 95.94 90 HIS A CA 1
ATOM 696 C C . HIS A 1 90 ? -9.726 -3.803 8.205 1.00 95.94 90 HIS A C 1
ATOM 698 O O . HIS A 1 90 ? -8.611 -3.566 8.666 1.00 95.94 90 HIS A O 1
ATOM 704 N N . CYS A 1 91 ? -10.856 -3.382 8.777 1.00 95.00 91 CYS A N 1
ATOM 705 C CA . CYS A 1 91 ? -10.877 -2.670 10.049 1.00 95.00 91 CYS A CA 1
ATOM 706 C C . CYS A 1 91 ? -10.256 -3.553 11.153 1.00 95.00 91 CYS A C 1
ATOM 708 O O . CYS A 1 91 ? -10.780 -4.644 11.423 1.00 95.00 91 CYS A O 1
ATOM 710 N N . PRO A 1 92 ? -9.137 -3.135 11.776 1.00 93.88 92 PRO A N 1
ATOM 711 C CA . PRO A 1 92 ? -8.514 -3.898 12.847 1.00 93.88 92 PRO A CA 1
ATOM 712 C C . PRO A 1 92 ? -9.443 -3.992 14.058 1.00 93.88 92 PRO A C 1
ATOM 714 O O . PRO A 1 92 ? -9.987 -2.994 14.523 1.00 93.88 92 PRO A O 1
ATOM 717 N N . LYS A 1 93 ? -9.586 -5.197 14.610 1.00 90.38 93 LYS A N 1
ATOM 718 C CA . LYS A 1 93 ? -10.235 -5.397 15.913 1.00 90.38 93 LYS A CA 1
ATOM 719 C C . LYS A 1 93 ? -9.336 -4.857 17.031 1.00 90.38 93 LYS A C 1
ATOM 721 O O . LYS A 1 93 ? -8.121 -4.796 16.863 1.00 90.38 93 LYS A O 1
ATOM 726 N N . GLU A 1 94 ? -9.901 -4.571 18.202 1.00 85.31 94 GLU A N 1
ATOM 727 C CA . GLU A 1 94 ? -9.132 -4.110 19.377 1.00 85.31 94 GLU A CA 1
ATOM 728 C C . GLU A 1 94 ? -7.960 -5.050 19.721 1.00 85.31 94 GLU A C 1
ATOM 730 O O . GLU A 1 94 ? -6.846 -4.605 19.976 1.00 85.31 94 GLU A O 1
ATOM 735 N N . ASN A 1 95 ? -8.180 -6.364 19.601 1.00 88.56 95 ASN A N 1
ATOM 736 C CA . ASN A 1 95 ? -7.168 -7.399 19.843 1.00 88.56 95 ASN A CA 1
ATOM 737 C C . ASN A 1 95 ? -6.412 -7.836 18.571 1.00 88.56 95 ASN A C 1
ATOM 739 O O . ASN A 1 95 ? -5.861 -8.939 18.529 1.00 88.56 95 ASN A O 1
ATOM 743 N N . ALA A 1 96 ? -6.428 -7.022 17.509 1.00 91.50 96 ALA A N 1
ATOM 744 C CA . ALA A 1 96 ? -5.726 -7.335 16.268 1.00 91.50 96 ALA A CA 1
ATOM 745 C C . ALA A 1 96 ? -4.214 -7.390 16.497 1.00 91.50 96 ALA A C 1
ATOM 747 O O . ALA A 1 96 ? -3.619 -6.480 17.088 1.00 91.50 96 ALA A O 1
ATOM 748 N N . LYS A 1 97 ? -3.593 -8.449 15.981 1.00 94.81 97 LYS A N 1
ATOM 749 C CA . LYS A 1 97 ? -2.150 -8.662 16.044 1.00 94.81 97 LYS A CA 1
ATOM 750 C C . LYS A 1 97 ? -1.445 -7.731 15.065 1.00 94.81 97 LYS A C 1
ATOM 752 O O . LYS A 1 97 ? -1.971 -7.374 14.016 1.00 94.81 97 LYS A O 1
ATOM 757 N N . ASP A 1 98 ? -0.185 -7.439 15.350 1.00 93.50 98 ASP A N 1
ATOM 758 C CA . ASP A 1 98 ? 0.703 -6.657 14.479 1.00 93.50 98 ASP A CA 1
ATOM 759 C C . ASP A 1 98 ? 0.851 -7.226 13.062 1.00 93.50 98 ASP A C 1
ATOM 761 O O . ASP A 1 98 ? 1.204 -6.517 12.120 1.00 93.50 98 ASP A O 1
ATOM 765 N N . THR A 1 99 ? 0.602 -8.525 12.909 1.00 94.88 99 THR A N 1
ATOM 766 C CA . THR A 1 99 ? 0.674 -9.249 11.640 1.00 94.88 99 THR A CA 1
ATOM 767 C C . THR A 1 99 ? -0.650 -9.325 10.893 1.00 94.88 99 THR A C 1
ATOM 769 O O . THR A 1 99 ? -0.682 -9.954 9.837 1.00 94.88 99 THR A O 1
ATOM 772 N N . ASP A 1 100 ? -1.727 -8.764 11.438 1.00 94.94 100 ASP A N 1
ATOM 773 C CA . ASP A 1 100 ? -3.032 -8.791 10.787 1.00 94.94 100 ASP A CA 1
ATOM 774 C C . ASP A 1 100 ? -3.026 -7.856 9.576 1.00 94.94 100 ASP A C 1
ATOM 776 O O . ASP A 1 100 ? -2.402 -6.791 9.590 1.00 94.94 100 ASP A O 1
ATOM 780 N N . VAL A 1 101 ? -3.689 -8.289 8.505 1.00 95.62 101 VAL A N 1
ATOM 781 C CA . VAL A 1 101 ? -3.812 -7.525 7.261 1.00 95.62 101 VAL A CA 1
ATOM 782 C C . VAL A 1 101 ? -4.807 -6.391 7.473 1.00 95.62 101 VAL A C 1
ATOM 784 O O . VAL A 1 101 ? -5.898 -6.623 7.988 1.00 95.62 101 VAL A O 1
ATOM 787 N N . ILE A 1 102 ? -4.429 -5.182 7.059 1.00 96.69 102 ILE A N 1
ATOM 788 C CA . ILE A 1 102 ? -5.275 -3.985 7.155 1.00 96.69 102 ILE A CA 1
ATOM 789 C C . ILE A 1 102 ? -5.659 -3.427 5.785 1.00 96.69 102 ILE A C 1
ATOM 791 O O . ILE A 1 102 ? -6.733 -2.849 5.648 1.00 96.69 102 ILE A O 1
ATOM 795 N N . LEU A 1 103 ? -4.826 -3.629 4.759 1.00 96.88 103 LEU A N 1
ATOM 796 C CA . LEU A 1 103 ? -5.133 -3.261 3.375 1.00 96.88 103 LEU A CA 1
ATOM 797 C C . LEU A 1 103 ? -4.679 -4.349 2.410 1.00 96.88 103 LEU A C 1
ATOM 799 O O . LEU A 1 103 ? -3.585 -4.896 2.567 1.00 96.88 103 LEU A O 1
ATOM 803 N N . GLU A 1 104 ? -5.465 -4.565 1.359 1.00 95.56 104 GLU A N 1
ATOM 804 C CA . GLU A 1 104 ? -5.120 -5.430 0.231 1.00 95.56 104 GLU A CA 1
ATOM 805 C C . GLU A 1 104 ? -5.290 -4.702 -1.109 1.00 95.56 104 GLU A C 1
ATOM 807 O O . GLU A 1 104 ? -6.203 -3.892 -1.298 1.00 95.56 104 GLU A O 1
ATOM 812 N N . CYS A 1 105 ? -4.423 -5.030 -2.068 1.00 94.06 105 CYS A N 1
ATOM 813 C CA . CYS A 1 105 ? -4.538 -4.625 -3.466 1.00 94.06 105 CYS A CA 1
ATOM 814 C C . CYS A 1 105 ? -4.315 -5.832 -4.384 1.00 94.06 105 CYS A C 1
ATOM 816 O O . CYS A 1 105 ? -3.244 -6.441 -4.365 1.00 94.06 105 CYS A O 1
ATOM 818 N N . ASP A 1 106 ? -5.300 -6.151 -5.225 1.00 91.38 106 ASP A N 1
ATOM 819 C CA . ASP A 1 106 ? -5.307 -7.294 -6.150 1.00 91.38 106 ASP A CA 1
ATOM 820 C C . ASP A 1 106 ? -5.136 -6.881 -7.625 1.00 91.38 106 ASP A C 1
ATOM 822 O O . ASP A 1 106 ? -5.481 -7.620 -8.544 1.00 91.38 106 ASP A O 1
ATOM 826 N N . ARG A 1 107 ? -4.606 -5.684 -7.888 1.00 89.50 107 ARG A N 1
ATOM 827 C CA . ARG A 1 107 ? -4.533 -5.132 -9.254 1.00 89.50 107 ARG A CA 1
ATOM 828 C C . ARG A 1 107 ? -3.180 -5.321 -9.934 1.00 89.50 107 ARG A C 1
ATOM 830 O O . ARG A 1 107 ? -3.022 -4.952 -11.096 1.00 89.50 107 ARG A O 1
ATOM 837 N N . HIS A 1 108 ? -2.211 -5.922 -9.246 1.00 85.00 108 HIS A N 1
ATOM 838 C CA . HIS A 1 108 ? -0.836 -6.036 -9.726 1.00 85.00 108 HIS A CA 1
ATOM 839 C C . HIS A 1 108 ? -0.547 -7.416 -10.323 1.00 85.00 108 HIS A C 1
ATOM 841 O O . HIS A 1 108 ? -0.894 -8.456 -9.767 1.00 85.00 108 HIS A O 1
ATOM 847 N N . ARG A 1 109 ? 0.134 -7.431 -11.473 1.00 79.56 109 ARG A N 1
ATOM 848 C CA . ARG A 1 109 ? 0.739 -8.633 -12.064 1.00 79.56 109 ARG A CA 1
ATOM 849 C C . ARG A 1 109 ? 2.222 -8.370 -12.264 1.00 79.56 109 ARG A C 1
ATOM 851 O O . ARG A 1 109 ? 2.592 -7.439 -12.978 1.00 79.56 109 ARG A O 1
ATOM 858 N N . LEU A 1 110 ? 3.063 -9.204 -11.657 1.00 68.56 110 LEU A N 1
ATOM 859 C CA . LEU A 1 110 ? 4.516 -9.049 -11.750 1.00 68.56 110 LEU A CA 1
ATOM 860 C C . LEU A 1 110 ? 5.033 -9.297 -13.179 1.00 68.56 110 LEU A C 1
ATOM 862 O O . LEU A 1 110 ? 5.960 -8.619 -13.612 1.00 68.56 110 LEU A O 1
ATOM 866 N N . TYR A 1 111 ? 4.414 -10.215 -13.934 1.00 68.12 111 TYR A N 1
ATOM 867 C CA . TYR A 1 111 ? 4.746 -10.468 -15.342 1.00 68.12 111 TYR A CA 1
ATOM 868 C C . TYR A 1 111 ? 3.571 -11.092 -16.114 1.00 68.12 111 TYR A C 1
ATOM 870 O O . TYR A 1 111 ? 2.636 -11.634 -15.515 1.00 68.12 111 TYR A O 1
ATOM 878 N N . SER A 1 112 ? 3.610 -11.034 -17.449 1.00 64.50 112 SER A N 1
ATOM 879 C CA . SER A 1 112 ? 2.640 -11.710 -18.317 1.00 64.50 112 SER A CA 1
ATOM 880 C C . SER A 1 112 ? 2.717 -13.231 -18.126 1.00 64.50 112 SER A C 1
ATOM 882 O O . SER A 1 112 ? 3.769 -13.839 -18.272 1.00 64.50 112 SER A O 1
ATOM 884 N N . GLY A 1 113 ? 1.593 -13.853 -17.767 1.00 67.31 113 GLY A N 1
ATOM 885 C CA . GLY A 1 113 ? 1.512 -15.296 -17.503 1.00 67.31 113 GLY A CA 1
ATOM 886 C C . GLY A 1 113 ? 1.611 -15.692 -16.027 1.00 67.31 113 GLY A C 1
ATOM 887 O O . GLY A 1 113 ? 1.306 -16.835 -15.700 1.00 67.31 113 GLY A O 1
ATOM 888 N N . MET A 1 114 ? 1.947 -14.765 -15.121 1.00 68.50 114 MET A N 1
ATOM 889 C CA . MET A 1 114 ? 1.811 -15.006 -13.682 1.00 68.50 114 MET A CA 1
ATOM 890 C C . MET A 1 114 ? 0.386 -14.708 -13.190 1.00 68.50 114 MET A C 1
ATOM 892 O O . MET A 1 114 ? -0.286 -13.821 -13.738 1.00 68.50 114 MET A O 1
ATOM 896 N N . PRO A 1 115 ? -0.087 -15.421 -12.148 1.00 72.69 115 PRO A N 1
ATOM 897 C CA . PRO A 1 115 ? -1.320 -15.053 -11.473 1.00 72.69 115 PRO A CA 1
ATOM 898 C C . PRO A 1 115 ? -1.202 -13.636 -10.903 1.00 72.69 115 PRO A C 1
ATOM 900 O O . PRO A 1 115 ? -0.109 -13.123 -10.651 1.00 72.69 115 PRO A O 1
ATOM 903 N N . VAL A 1 116 ? -2.355 -13.000 -10.712 1.00 77.00 116 VAL A N 1
ATOM 904 C CA . VAL A 1 116 ? -2.452 -11.725 -9.998 1.00 77.00 116 VAL A CA 1
ATOM 905 C C . VA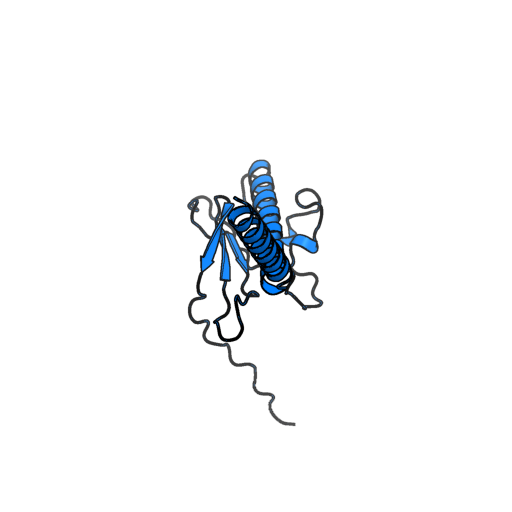L A 1 116 ? -1.730 -11.856 -8.662 1.00 77.00 116 VAL A C 1
ATOM 907 O O . VAL A 1 116 ? -1.954 -12.819 -7.939 1.00 77.00 116 VAL A O 1
ATOM 910 N N . SER A 1 117 ? -0.843 -10.917 -8.358 1.00 81.12 117 SER A N 1
ATOM 911 C CA . SER A 1 117 ? -0.154 -10.835 -7.075 1.00 81.12 117 SER A CA 1
ATOM 912 C C . SER A 1 117 ? -0.930 -9.882 -6.177 1.00 81.12 117 SER A C 1
ATOM 914 O O . SER A 1 117 ? -1.366 -8.822 -6.627 1.00 81.12 117 SER A O 1
ATOM 916 N N . MET A 1 118 ? -1.106 -10.258 -4.915 1.00 88.31 118 MET A N 1
ATOM 917 C CA . MET A 1 118 ? -1.810 -9.432 -3.947 1.00 88.31 118 MET A CA 1
ATOM 918 C C . MET A 1 118 ? -0.793 -8.732 -3.051 1.00 88.31 118 MET A C 1
ATOM 920 O O . MET A 1 118 ? 0.010 -9.383 -2.378 1.00 88.31 118 MET A O 1
ATOM 924 N N . LEU A 1 119 ? -0.806 -7.401 -3.073 1.00 92.38 119 LEU A N 1
ATOM 925 C CA . LEU A 1 119 ? -0.046 -6.592 -2.128 1.00 92.38 119 LEU A CA 1
ATOM 926 C C . LEU A 1 119 ? -0.870 -6.466 -0.855 1.00 92.38 119 LEU A C 1
ATOM 928 O O . LEU A 1 119 ? -2.033 -6.074 -0.922 1.00 92.38 119 LEU A O 1
ATOM 932 N N . VAL A 1 120 ? -0.267 -6.776 0.287 1.00 95.06 120 VAL A N 1
ATOM 933 C CA . VAL A 1 120 ? -0.912 -6.618 1.590 1.00 95.06 120 VAL A CA 1
ATOM 934 C C . VAL A 1 120 ? -0.077 -5.729 2.496 1.00 95.06 120 VAL A C 1
ATOM 936 O O . VAL A 1 120 ? 1.148 -5.878 2.567 1.00 95.06 120 VAL A O 1
ATOM 939 N N . LEU A 1 121 ? -0.752 -4.819 3.195 1.00 96.56 121 LEU A N 1
ATOM 940 C CA . LEU A 1 121 ? -0.195 -4.045 4.298 1.00 96.56 121 LEU A CA 1
ATOM 941 C C . LEU A 1 121 ? -0.677 -4.651 5.612 1.00 96.56 121 LEU A C 1
ATOM 943 O O . LEU A 1 121 ? -1.875 -4.870 5.803 1.00 96.56 121 LEU A O 1
ATOM 947 N N . LEU A 1 122 ? 0.263 -4.901 6.515 1.00 96.69 122 LEU A N 1
ATOM 948 C CA . LEU A 1 122 ? -0.016 -5.375 7.864 1.00 96.69 122 LEU A CA 1
ATOM 949 C C . LEU A 1 122 ? -0.143 -4.202 8.839 1.00 96.69 122 LEU A C 1
ATOM 951 O O . LEU A 1 122 ? 0.415 -3.130 8.600 1.00 96.69 122 LEU A O 1
ATOM 955 N N . LYS A 1 123 ? -0.810 -4.429 9.975 1.00 94.38 123 LYS A N 1
ATOM 956 C CA . LYS A 1 123 ? -1.001 -3.427 11.039 1.00 94.38 123 LYS A CA 1
ATOM 957 C C . LYS A 1 123 ? 0.313 -2.774 11.487 1.00 94.38 123 LYS A C 1
ATOM 959 O O . LYS A 1 123 ? 0.361 -1.571 11.708 1.00 94.38 123 LYS A O 1
ATOM 964 N N . ASN A 1 124 ? 1.401 -3.541 11.549 1.00 93.31 124 ASN A N 1
ATOM 965 C CA . ASN A 1 124 ? 2.733 -3.031 11.895 1.00 93.31 124 ASN A CA 1
ATOM 966 C C . ASN A 1 124 ? 3.458 -2.254 10.777 1.00 93.31 124 ASN A C 1
ATOM 968 O O . ASN A 1 124 ? 4.662 -2.021 10.884 1.00 93.31 124 ASN A O 1
ATOM 972 N N . GLY A 1 125 ? 2.781 -1.920 9.678 1.00 93.00 125 GLY A N 1
ATOM 973 C CA . GLY A 1 125 ? 3.362 -1.179 8.560 1.00 93.00 125 GLY A CA 1
ATOM 974 C C . GLY A 1 125 ? 4.170 -2.031 7.574 1.00 93.00 125 GLY A C 1
ATOM 975 O O . GLY A 1 125 ? 4.689 -1.502 6.592 1.00 93.00 125 GLY A O 1
ATOM 976 N N . LYS A 1 126 ? 4.314 -3.346 7.797 1.00 94.19 126 LYS A N 1
ATOM 977 C CA . LYS A 1 126 ? 5.072 -4.215 6.883 1.00 94.19 126 LYS A CA 1
ATOM 978 C C . LYS A 1 126 ? 4.243 -4.613 5.668 1.00 94.19 126 LYS A C 1
ATOM 980 O O . LYS A 1 126 ? 3.063 -4.931 5.779 1.00 94.19 126 LYS A O 1
ATOM 985 N N . PHE A 1 127 ? 4.921 -4.711 4.528 1.00 92.38 127 PHE A N 1
ATOM 986 C CA . PHE A 1 127 ? 4.345 -5.215 3.287 1.00 92.38 127 PHE A CA 1
ATOM 987 C C . PHE A 1 127 ? 4.657 -6.682 3.080 1.00 92.38 127 PHE A C 1
ATOM 989 O O . PHE A 1 127 ? 5.769 -7.143 3.354 1.00 92.38 127 PHE A O 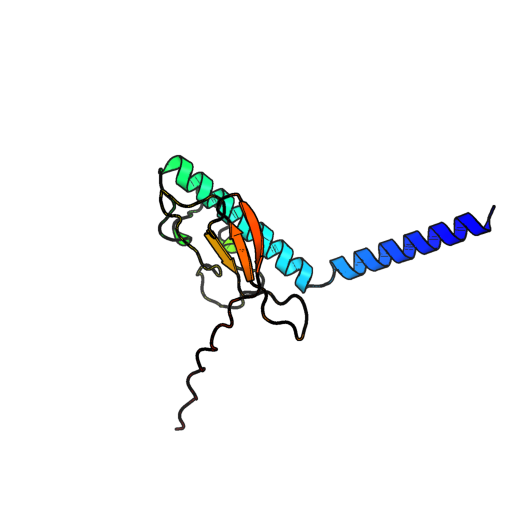1
ATOM 996 N N . LYS A 1 128 ? 3.694 -7.396 2.507 1.00 91.94 128 LYS A N 1
ATOM 997 C CA . LYS A 1 128 ? 3.930 -8.709 1.916 1.00 91.94 128 LYS A CA 1
ATOM 998 C C . LYS A 1 128 ? 3.309 -8.761 0.529 1.00 91.94 128 LYS A C 1
ATOM 1000 O O . LYS A 1 128 ? 2.305 -8.111 0.254 1.00 91.94 128 LYS A O 1
ATOM 1005 N N . VAL A 1 129 ? 3.923 -9.558 -0.334 1.00 88.50 129 VAL A N 1
ATOM 1006 C CA . VAL A 1 129 ? 3.296 -10.011 -1.571 1.00 88.50 129 VAL A CA 1
ATOM 1007 C C . VAL A 1 129 ? 2.822 -11.425 -1.300 1.00 88.50 129 VAL A C 1
ATOM 1009 O O . VAL A 1 129 ? 3.628 -12.277 -0.924 1.00 88.50 129 VAL A O 1
ATOM 1012 N N . ILE A 1 130 ? 1.526 -11.664 -1.441 1.00 87.81 130 ILE A N 1
ATOM 1013 C CA . ILE A 1 130 ? 0.954 -12.999 -1.299 1.00 87.81 130 ILE A CA 1
ATOM 1014 C C . ILE A 1 130 ? 0.361 -13.444 -2.630 1.00 87.81 130 ILE A C 1
ATOM 1016 O O . ILE A 1 130 ? -0.110 -12.636 -3.436 1.00 87.81 130 ILE A O 1
ATOM 1020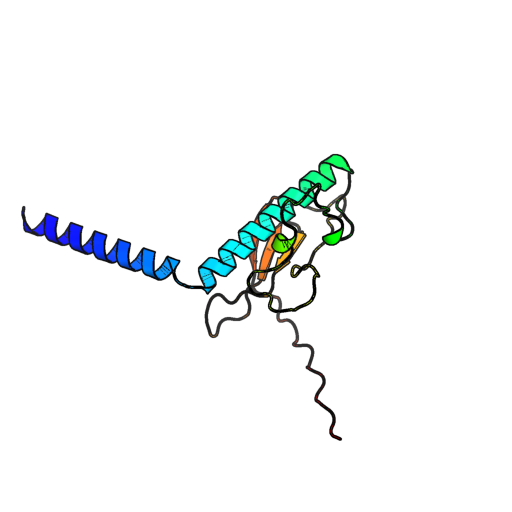 N N . ASN A 1 131 ? 0.385 -14.754 -2.857 1.00 77.50 131 ASN A N 1
ATOM 1021 C CA . ASN A 1 131 ? -0.426 -15.340 -3.909 1.00 77.50 131 ASN A CA 1
ATOM 1022 C C . ASN A 1 131 ? -1.875 -15.310 -3.420 1.00 77.50 131 ASN A C 1
ATOM 1024 O O . ASN A 1 131 ? -2.137 -15.839 -2.334 1.00 77.50 131 ASN A O 1
ATOM 1028 N N . PRO A 1 132 ? -2.809 -14.692 -4.162 1.00 68.44 132 PRO A N 1
ATOM 1029 C CA . PRO A 1 132 ? -4.200 -14.698 -3.762 1.00 68.44 132 PRO A CA 1
ATOM 1030 C C . PRO A 1 132 ? -4.652 -16.159 -3.650 1.00 68.44 132 PRO A C 1
ATOM 1032 O O . PRO A 1 132 ? -4.323 -16.965 -4.532 1.00 68.44 132 PRO A O 1
ATOM 1035 N N . PRO A 1 133 ? -5.396 -16.533 -2.594 1.00 61.00 133 PRO A N 1
ATOM 1036 C CA . PRO A 1 133 ? -6.060 -17.828 -2.581 1.00 61.00 133 PRO A CA 1
ATOM 1037 C C . PRO A 1 133 ? -6.896 -17.893 -3.856 1.00 61.00 133 PRO A C 1
ATOM 1039 O O . PRO A 1 133 ? -7.550 -16.898 -4.162 1.00 61.00 133 PRO A O 1
ATOM 1042 N N . HIS A 1 134 ? -6.816 -18.994 -4.620 1.00 54.59 134 HIS A N 1
ATOM 1043 C CA . HIS A 1 134 ? -7.527 -19.185 -5.892 1.00 54.59 134 HIS A CA 1
ATOM 1044 C C . HIS A 1 134 ? -8.941 -18.601 -5.787 1.00 54.59 134 HIS A C 1
ATOM 1046 O O . HIS A 1 134 ? -9.858 -19.240 -5.267 1.00 54.59 134 HIS A O 1
ATOM 1052 N N . ARG A 1 135 ? -9.112 -17.349 -6.229 1.00 51.38 135 ARG A N 1
ATOM 1053 C CA . ARG A 1 135 ? -10.395 -16.665 -6.168 1.00 51.38 135 ARG A CA 1
ATOM 1054 C C . ARG A 1 135 ? -11.182 -17.396 -7.232 1.00 51.38 135 ARG A C 1
ATOM 1056 O O . ARG A 1 135 ? -10.888 -17.215 -8.413 1.00 51.38 135 ARG A O 1
ATOM 1063 N N . LYS A 1 136 ? -12.066 -18.318 -6.821 1.00 42.66 136 LYS A N 1
ATOM 1064 C CA . LYS A 1 136 ? -13.037 -18.953 -7.717 1.00 42.66 136 LYS A CA 1
ATOM 1065 C C . LYS A 1 136 ? -13.615 -17.799 -8.509 1.00 42.66 136 LYS A C 1
ATOM 1067 O O . LYS A 1 136 ? -14.245 -16.920 -7.926 1.00 42.66 136 LYS A O 1
ATOM 1072 N N . THR A 1 137 ? -13.256 -17.728 -9.781 1.00 46.88 137 THR A N 1
ATOM 1073 C CA . THR A 1 137 ? -13.697 -16.685 -10.685 1.00 46.88 137 THR A CA 1
ATOM 1074 C C . THR A 1 137 ? -15.210 -16.684 -10.590 1.00 46.88 137 THR A C 1
ATOM 1076 O O . THR A 1 137 ? -15.863 -17.638 -11.011 1.00 46.88 137 THR A O 1
ATOM 1079 N N . ALA A 1 138 ? -15.770 -15.660 -9.945 1.00 42.88 138 ALA A N 1
ATOM 1080 C CA . ALA A 1 138 ? -17.186 -15.395 -10.046 1.00 42.88 138 ALA A CA 1
ATOM 1081 C C . ALA A 1 138 ? -17.428 -15.207 -11.543 1.00 42.88 138 ALA A C 1
ATOM 1083 O O . ALA A 1 138 ? -16.888 -14.290 -12.165 1.00 42.88 138 ALA A O 1
ATOM 1084 N N . ARG A 1 139 ? -18.113 -16.193 -12.122 1.00 39.12 139 ARG A N 1
ATOM 1085 C CA . ARG A 1 139 ? -18.593 -16.215 -13.497 1.00 39.12 139 ARG A CA 1
ATOM 1086 C C . ARG A 1 139 ? -19.132 -14.821 -13.811 1.00 39.12 139 ARG A C 1
ATOM 1088 O O . ARG A 1 139 ? -20.025 -14.346 -13.111 1.00 39.12 139 ARG A O 1
ATOM 1095 N N . ALA A 1 140 ? -18.589 -14.171 -14.837 1.00 39.03 140 ALA A N 1
ATOM 1096 C CA . ALA A 1 140 ? -19.286 -13.055 -15.456 1.00 39.03 140 ALA A CA 1
ATOM 1097 C C . ALA A 1 140 ? -20.706 -13.542 -15.809 1.00 39.03 140 ALA A C 1
ATOM 1099 O O . ALA A 1 140 ? -20.828 -14.684 -16.270 1.00 39.03 140 ALA A O 1
ATOM 1100 N N . PRO A 1 141 ? -21.770 -12.752 -15.578 1.00 43.34 141 PRO A N 1
ATOM 1101 C CA . PRO A 1 141 ? -23.076 -13.099 -16.104 1.00 43.34 141 PRO A CA 1
ATOM 1102 C C . PRO A 1 141 ? -22.943 -13.191 -17.624 1.00 43.34 141 PRO A C 1
ATOM 1104 O O . PRO A 1 141 ? -22.612 -12.221 -18.309 1.00 43.34 141 PRO A O 1
ATOM 1107 N N . GLU A 1 142 ? -23.116 -14.411 -18.118 1.00 43.22 142 GLU A N 1
ATOM 1108 C CA . GLU A 1 142 ? -23.298 -14.730 -19.521 1.00 43.22 142 GLU A CA 1
ATOM 1109 C C . GLU A 1 142 ? -24.413 -13.813 -20.028 1.00 43.22 142 GLU A C 1
ATOM 1111 O O . GLU A 1 142 ? -25.525 -13.839 -19.500 1.00 43.22 142 GLU A O 1
ATOM 1116 N N . LYS A 1 143 ? -24.084 -12.923 -20.972 1.00 47.56 143 LYS A N 1
ATOM 1117 C CA . LYS A 1 143 ? -25.073 -12.096 -21.663 1.00 47.56 143 LYS A CA 1
ATOM 1118 C C . LYS A 1 143 ? -26.114 -13.040 -22.260 1.00 47.56 143 LYS A C 1
ATOM 1120 O O . LYS A 1 143 ? -25.863 -13.672 -23.282 1.00 47.56 143 LYS A O 1
ATOM 1125 N N . SER A 1 144 ? -27.266 -13.132 -21.610 1.00 49.31 144 SER A N 1
ATOM 1126 C CA . SER A 1 144 ? -28.452 -13.763 -22.159 1.00 49.31 144 SER A CA 1
ATOM 1127 C C . SER A 1 144 ? -28.943 -12.917 -23.328 1.00 49.31 144 SER A C 1
ATOM 1129 O O . SER A 1 144 ? -29.319 -11.758 -23.156 1.00 49.31 144 SER A O 1
ATOM 1131 N N . LEU A 1 145 ? -28.856 -13.535 -24.501 1.00 49.44 145 LEU A N 1
ATOM 1132 C CA . LEU A 1 145 ? -29.592 -13.292 -25.735 1.00 49.44 145 LEU A CA 1
ATOM 1133 C C . LEU A 1 145 ? -30.874 -12.447 -25.562 1.00 49.44 145 LEU A C 1
ATOM 1135 O O . LEU A 1 145 ? -31.791 -12.869 -24.855 1.00 49.44 145 LEU A O 1
ATOM 1139 N N . GLN A 1 146 ? -30.952 -11.327 -26.283 1.00 43.81 146 GLN A N 1
ATOM 1140 C CA . GLN A 1 146 ? -32.147 -10.883 -27.010 1.00 43.81 146 GLN A CA 1
ATOM 1141 C C . GLN A 1 146 ? -31.694 -10.310 -28.351 1.00 43.81 146 GLN A C 1
ATOM 1143 O O . GLN A 1 146 ? -30.678 -9.576 -28.349 1.00 43.81 146 GLN A O 1
#

Foldseek 3Di:
DVVVVVVVVVVVVVVVVVVVVVVPPVLVVLVVLLLVLVLLLLQLQVVVCVVVVFGDPASPVSPCVSPVDLCSLDRPQDPDPDSHRQWDADGADPPRDQAAWGIKHQRHDPDPPDHGWIWTAGNVRDIDIDRPDPPPPPDDPDPDDD